Protein AF-A0A2W4LUN3-F1 (afdb_monomer)

pLDDT: mean 78.26, std 16.78, range [49.69, 97.81]

Mean predicted aligned error: 13.69 Å

Solvent-accessible surface area (backbone atoms only — not comparable to full-atom values): 4553 Å² total; per-residue (Å²): 108,72,69,57,5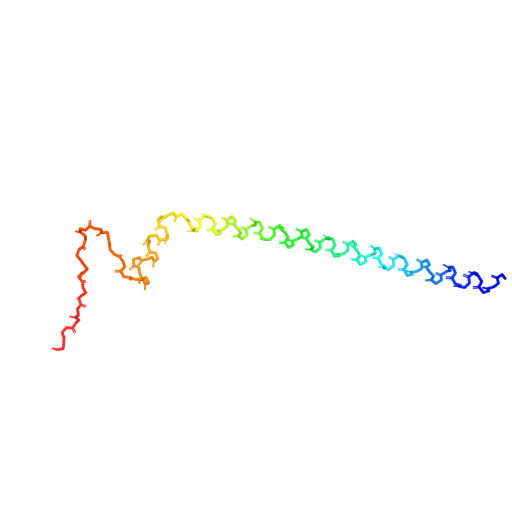5,53,53,50,54,54,49,52,52,53,53,53,51,53,54,50,51,53,52,52,52,51,52,49,51,52,52,51,50,50,51,50,56,49,53,51,49,52,48,54,67,58,59,37,73,67,46,53,52,49,50,37,34,73,77,67,67,53,69,61,99,90,60,81,87,81,79,84,72,84,78,129

Radius of gyration: 29.76 Å; Cα contacts (8 Å, |Δi|>4): 9; chains: 1; bounding box: 53×33×78 Å

Sequence (76 aa):
MVYFVYTFTAQQLKINDLKRQEMELSREIERLSAERAELQREIELL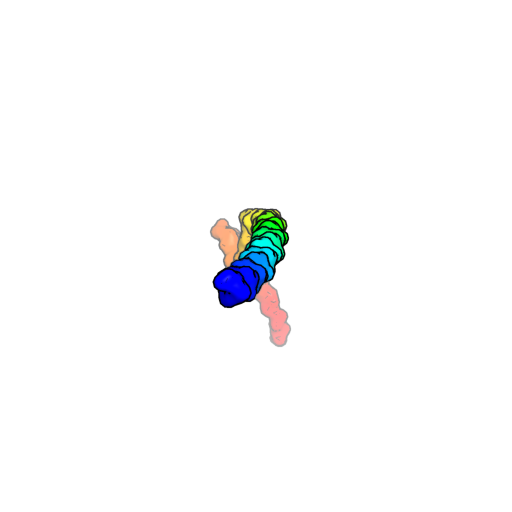NTDSYIEELARDQLGLVKPGEILYKVSPGR

Secondary structure (DSSP, 8-state):
-HHHHHHHHHHHHHHHHHHHHHHHHHHHHHHHHHHHHHHHHHHHHHTSHHHHHHHHHHHH----TT----------

Structure (mmCIF, N/CA/C/O backbone):
data_AF-A0A2W4LUN3-F1
#
_entry.id   AF-A0A2W4LUN3-F1
#
loop_
_atom_site.group_PDB
_atom_site.id
_atom_site.type_symbol
_atom_site.label_atom_id
_atom_site.label_alt_id
_atom_site.label_comp_id
_atom_site.label_asym_id
_atom_site.label_entity_id
_atom_site.label_seq_id
_atom_site.pdbx_PDB_ins_code
_atom_site.Cartn_x
_atom_site.Cartn_y
_atom_site.Cartn_z
_atom_site.occupancy
_atom_site.B_iso_or_equiv
_atom_site.auth_seq_id
_atom_site.auth_comp_id
_atom_site.auth_asym_id
_atom_site.auth_atom_id
_atom_site.pdbx_PDB_model_num
ATOM 1 N N . MET A 1 1 ? 29.642 -0.971 -33.476 1.00 77.06 1 MET A N 1
ATOM 2 C CA . MET A 1 1 ? 28.259 -0.498 -33.716 1.00 77.06 1 MET A CA 1
ATOM 3 C C . MET A 1 1 ? 27.204 -1.553 -33.385 1.00 77.06 1 MET A C 1
ATOM 5 O O . MET A 1 1 ? 26.385 -1.276 -32.525 1.00 77.06 1 MET A O 1
ATOM 9 N N . VAL A 1 2 ? 27.248 -2.770 -33.948 1.00 89.00 2 VAL A N 1
ATOM 10 C CA . VAL A 1 2 ? 26.252 -3.837 -33.664 1.00 89.00 2 VAL A CA 1
AT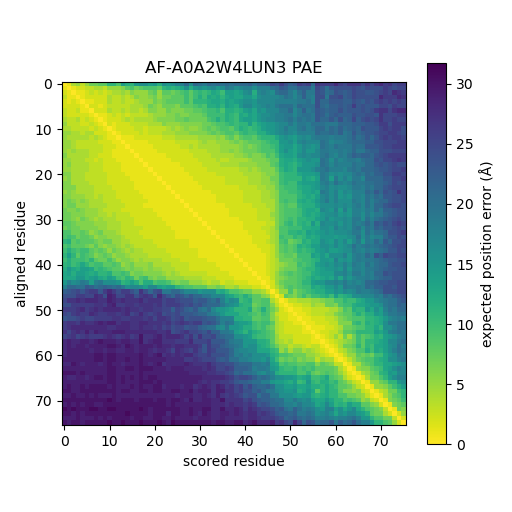OM 11 C C . VAL A 1 2 ? 26.141 -4.193 -32.172 1.00 89.00 2 VAL A C 1
ATOM 13 O O . VAL A 1 2 ? 25.040 -4.256 -31.637 1.00 89.00 2 VAL A O 1
ATOM 16 N N . TYR A 1 3 ? 27.273 -4.332 -31.473 1.00 90.56 3 TYR A N 1
ATOM 17 C CA . TYR A 1 3 ? 27.294 -4.599 -30.027 1.00 90.56 3 TYR A CA 1
ATOM 18 C C . TYR A 1 3 ? 26.612 -3.496 -29.201 1.00 90.56 3 TYR A C 1
ATOM 20 O O . TYR A 1 3 ? 25.868 -3.793 -28.277 1.00 90.56 3 TYR A O 1
ATOM 28 N N . PHE A 1 4 ? 26.812 -2.228 -29.576 1.00 92.56 4 PHE A N 1
ATOM 29 C CA . PHE A 1 4 ? 26.208 -1.086 -28.887 1.00 92.56 4 PHE A CA 1
ATOM 30 C C . PHE A 1 4 ? 24.688 -1.047 -29.077 1.00 92.56 4 PHE A C 1
ATOM 32 O O . PHE A 1 4 ? 23.952 -0.808 -28.130 1.00 92.56 4 PHE A O 1
ATOM 39 N N . VAL A 1 5 ? 24.201 -1.339 -30.286 1.00 93.00 5 VAL A N 1
ATOM 40 C CA . VAL A 1 5 ? 22.757 -1.427 -30.556 1.00 93.00 5 VAL A CA 1
ATOM 41 C C . VAL A 1 5 ? 22.127 -2.579 -29.764 1.00 93.00 5 VAL A C 1
ATOM 43 O O . VAL A 1 5 ? 21.051 -2.417 -29.189 1.00 93.00 5 VAL A O 1
ATOM 46 N N . TYR A 1 6 ? 22.813 -3.720 -29.670 1.00 92.56 6 TYR A N 1
ATOM 47 C CA . TYR A 1 6 ? 22.357 -4.860 -28.876 1.00 92.56 6 TYR A CA 1
ATOM 48 C C . TYR A 1 6 ? 22.273 -4.535 -27.376 1.00 92.56 6 TYR A C 1
ATOM 50 O O . TYR A 1 6 ? 21.243 -4.767 -26.746 1.00 92.56 6 TYR A O 1
ATOM 58 N N . THR A 1 7 ? 23.317 -3.939 -26.795 1.00 88.81 7 THR A N 1
ATOM 59 C CA . THR A 1 7 ? 23.309 -3.588 -25.366 1.00 88.81 7 THR A CA 1
ATOM 60 C C . THR A 1 7 ? 22.316 -2.471 -25.047 1.00 88.81 7 THR A C 1
ATOM 62 O O . THR A 1 7 ? 21.652 -2.529 -24.012 1.00 88.81 7 THR A O 1
ATOM 65 N N . PHE A 1 8 ? 22.161 -1.489 -25.940 1.00 93.44 8 PHE A N 1
ATOM 66 C CA . PHE A 1 8 ? 21.225 -0.377 -25.776 1.00 93.44 8 PHE A CA 1
ATOM 67 C C . PHE A 1 8 ? 19.763 -0.841 -25.809 1.00 93.44 8 PHE A C 1
ATOM 69 O O . PHE A 1 8 ? 18.965 -0.464 -24.953 1.00 93.44 8 PHE A O 1
ATOM 76 N N . THR A 1 9 ? 19.412 -1.723 -26.748 1.00 87.00 9 THR A N 1
ATOM 77 C CA . THR A 1 9 ? 18.054 -2.290 -26.836 1.00 87.00 9 THR A CA 1
ATOM 78 C C . THR A 1 9 ? 17.722 -3.178 -25.636 1.00 87.00 9 THR A C 1
ATOM 80 O O . THR A 1 9 ? 16.635 -3.057 -25.069 1.00 87.00 9 THR A O 1
ATOM 83 N N . ALA A 1 10 ? 18.671 -3.999 -25.173 1.00 89.00 10 ALA A N 1
ATOM 84 C CA . ALA A 1 10 ? 18.501 -4.802 -23.962 1.00 89.00 10 ALA A CA 1
ATOM 85 C C . ALA A 1 10 ? 18.325 -3.936 -22.697 1.00 89.00 10 ALA A C 1
ATOM 87 O O . ALA A 1 10 ? 17.463 -4.224 -21.863 1.00 89.00 10 ALA A O 1
ATOM 88 N N . GLN A 1 11 ? 19.092 -2.846 -22.562 1.00 89.62 11 GLN A N 1
ATOM 89 C CA . GLN A 1 11 ? 18.921 -1.892 -21.459 1.00 89.62 11 GLN A CA 1
ATOM 90 C C . GLN A 1 11 ? 17.549 -1.221 -21.485 1.00 89.62 11 GLN A C 1
ATOM 92 O O . GLN A 1 11 ? 16.916 -1.094 -20.438 1.00 89.62 11 GLN A O 1
ATOM 97 N N . GLN A 1 12 ? 17.065 -0.836 -22.666 1.00 91.62 12 GLN A N 1
ATOM 98 C CA . GLN A 1 12 ? 15.783 -0.151 -22.789 1.00 91.62 12 GLN A CA 1
ATOM 99 C C . GLN A 1 12 ? 14.604 -1.027 -22.341 1.00 91.62 12 GLN A C 1
ATOM 101 O O . GLN A 1 12 ? 13.689 -0.534 -21.679 1.00 91.62 12 GLN A O 1
ATOM 106 N N . LEU A 1 13 ? 14.644 -2.329 -22.644 1.00 92.44 13 LEU A N 1
ATOM 107 C CA . LEU A 1 13 ? 13.641 -3.285 -22.165 1.00 92.44 13 LEU A CA 1
ATOM 108 C C . LEU A 1 13 ? 13.670 -3.416 -20.641 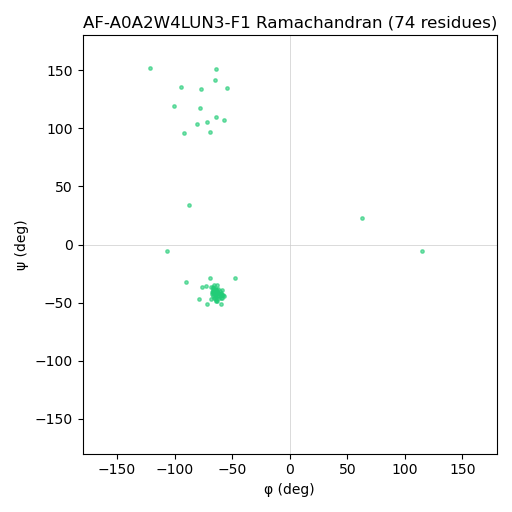1.00 92.44 13 LEU A C 1
ATOM 110 O O . LEU A 1 13 ? 12.621 -3.352 -20.003 1.00 92.44 13 LEU A O 1
ATOM 114 N N . LYS A 1 14 ? 14.865 -3.519 -20.049 1.00 94.12 14 LYS A N 1
ATOM 115 C CA . LYS A 1 14 ? 15.023 -3.640 -18.596 1.00 94.12 14 LYS A CA 1
ATOM 116 C C . LYS A 1 14 ? 14.542 -2.398 -17.845 1.00 94.12 14 LYS A C 1
ATOM 118 O O . LYS A 1 14 ? 13.908 -2.523 -16.805 1.00 94.12 14 LYS A O 1
ATOM 123 N N . ILE A 1 15 ? 14.796 -1.204 -18.380 1.00 95.62 15 ILE A N 1
ATOM 124 C CA . ILE A 1 15 ? 14.288 0.048 -17.798 1.00 95.62 15 ILE A CA 1
ATOM 125 C C . ILE A 1 15 ? 12.759 0.084 -17.844 1.00 95.62 15 ILE A C 1
ATOM 127 O O . ILE A 1 15 ? 12.127 0.496 -16.874 1.00 95.62 15 ILE A O 1
ATOM 131 N N . ASN A 1 16 ? 12.152 -0.345 -18.952 1.00 95.31 16 ASN A N 1
ATOM 132 C CA . ASN A 1 16 ? 10.695 -0.372 -19.063 1.00 95.31 16 ASN A CA 1
ATOM 133 C C . ASN A 1 16 ? 10.056 -1.381 -18.103 1.00 95.31 16 ASN A C 1
ATOM 135 O O . ASN A 1 16 ? 9.012 -1.080 -17.532 1.00 95.31 16 ASN A O 1
ATOM 139 N N . ASP A 1 17 ? 10.676 -2.544 -17.920 1.00 96.31 17 ASP A N 1
ATOM 140 C CA . ASP A 1 17 ? 10.226 -3.557 -16.965 1.00 96.31 17 ASP A CA 1
ATOM 141 C C . ASP A 1 17 ? 10.300 -3.040 -15.519 1.00 96.31 17 ASP A C 1
ATOM 143 O O . ASP A 1 17 ? 9.303 -3.052 -14.802 1.00 96.31 17 ASP A O 1
ATOM 147 N N . LEU A 1 18 ? 11.433 -2.444 -15.131 1.00 96.00 18 LEU A N 1
ATOM 148 C CA . LEU A 1 18 ? 11.598 -1.835 -13.808 1.00 96.00 18 LEU A CA 1
ATOM 149 C C . LEU A 1 18 ? 10.587 -0.710 -13.551 1.00 96.00 18 LEU A C 1
ATOM 151 O O . LEU A 1 18 ? 10.006 -0.652 -12.473 1.00 96.00 18 LEU A O 1
ATOM 155 N N . LYS A 1 19 ? 10.317 0.147 -14.544 1.00 96.75 19 LYS A N 1
ATOM 156 C CA . LYS A 1 19 ? 9.294 1.201 -14.425 1.00 96.75 19 LYS A CA 1
ATOM 157 C C . LYS A 1 19 ? 7.884 0.643 -14.236 1.00 96.75 19 LYS A C 1
ATOM 159 O O . LYS A 1 19 ? 7.068 1.261 -13.559 1.00 96.75 19 LYS A O 1
ATOM 164 N N . ARG A 1 20 ? 7.568 -0.497 -14.858 1.00 97.12 20 ARG A N 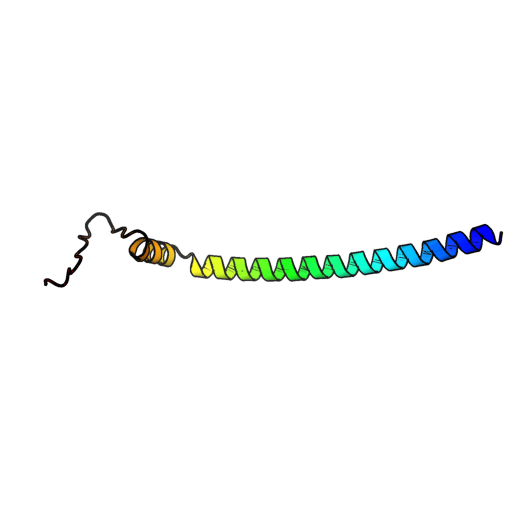1
ATOM 165 C CA . ARG A 1 20 ? 6.275 -1.167 -14.653 1.00 97.12 20 ARG A CA 1
ATOM 166 C C . ARG A 1 20 ? 6.174 -1.721 -13.239 1.00 97.12 20 ARG A C 1
ATOM 168 O O . ARG A 1 20 ? 5.187 -1.437 -12.573 1.00 97.12 20 ARG A O 1
ATOM 175 N N . GLN A 1 21 ? 7.211 -2.412 -12.772 1.00 96.88 21 GLN A N 1
ATOM 176 C CA . GLN A 1 21 ? 7.265 -2.941 -11.407 1.00 96.88 21 GLN A CA 1
ATOM 177 C C . GLN A 1 21 ? 7.160 -1.825 -10.360 1.00 96.88 21 GLN A C 1
ATOM 179 O O . GLN A 1 21 ? 6.405 -1.949 -9.403 1.00 96.88 21 GLN A O 1
ATOM 184 N N . GLU A 1 22 ? 7.855 -0.704 -10.563 1.00 97.38 22 GLU A N 1
ATOM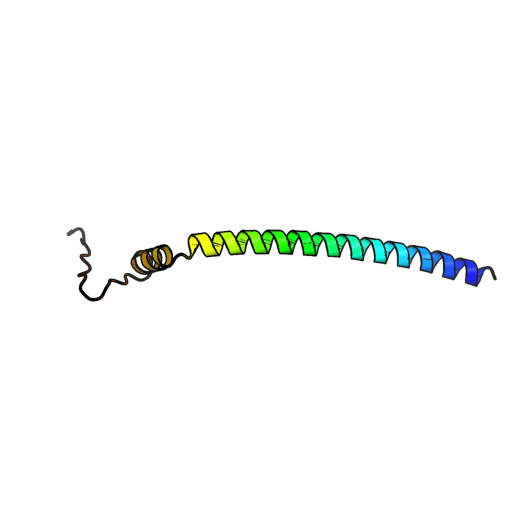 185 C CA . GLU A 1 22 ? 7.763 0.470 -9.689 1.00 97.38 22 GLU A CA 1
ATOM 186 C C . GLU A 1 22 ? 6.331 1.018 -9.625 1.00 97.38 22 GLU A C 1
ATOM 188 O O . GLU A 1 22 ? 5.826 1.331 -8.546 1.00 97.38 22 GLU A O 1
ATOM 193 N N . MET A 1 23 ? 5.650 1.099 -10.770 1.00 97.81 23 MET A N 1
ATOM 194 C CA . MET A 1 23 ? 4.269 1.571 -10.845 1.00 97.81 23 MET A CA 1
ATOM 195 C C . MET A 1 23 ? 3.291 0.610 -10.162 1.00 97.81 23 MET A C 1
ATOM 197 O O . MET A 1 23 ? 2.385 1.056 -9.461 1.00 97.81 23 MET A O 1
ATOM 201 N N . GLU A 1 24 ? 3.460 -0.696 -10.359 1.00 97.75 24 GLU A N 1
ATOM 202 C CA . GLU A 1 24 ? 2.640 -1.725 -9.713 1.00 97.75 24 GLU A CA 1
ATOM 203 C C . GLU A 1 24 ? 2.826 -1.712 -8.196 1.00 97.75 24 GLU A C 1
ATOM 205 O O . GLU A 1 24 ? 1.841 -1.641 -7.462 1.00 97.75 24 GLU A O 1
ATOM 210 N N . LEU A 1 25 ? 4.075 -1.669 -7.730 1.00 97.25 25 LEU A N 1
ATOM 211 C CA . LEU A 1 25 ? 4.388 -1.625 -6.307 1.00 97.25 25 LEU A CA 1
ATOM 212 C C . LEU A 1 25 ? 3.861 -0.342 -5.654 1.00 97.25 25 LEU A C 1
ATOM 214 O O . LEU A 1 25 ? 3.315 -0.380 -4.556 1.00 97.25 25 LEU A O 1
ATOM 218 N N . SER A 1 26 ? 3.962 0.792 -6.352 1.00 97.06 26 SER A N 1
ATOM 219 C CA . SER A 1 26 ? 3.422 2.070 -5.876 1.00 97.06 26 SER A CA 1
ATOM 220 C C . SER A 1 26 ? 1.900 2.020 -5.708 1.00 97.06 26 SER A C 1
ATOM 222 O O . SER A 1 26 ? 1.380 2.484 -4.694 1.00 97.06 26 SER A O 1
ATOM 224 N N . ARG A 1 27 ? 1.179 1.400 -6.653 1.00 97.56 27 ARG A N 1
ATOM 225 C CA . ARG A 1 27 ? 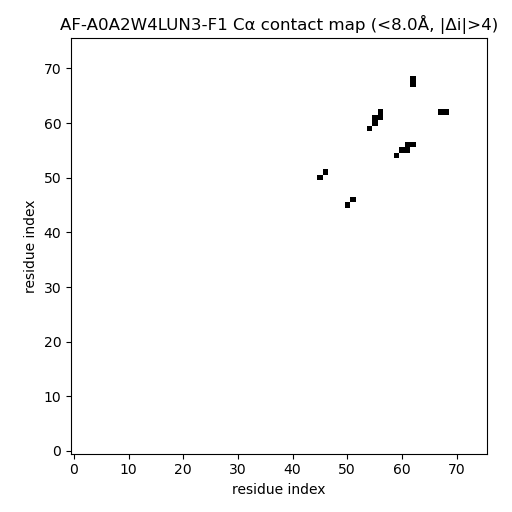-0.274 1.178 -6.536 1.00 97.56 27 ARG A CA 1
ATOM 226 C C . ARG A 1 27 ? -0.622 0.241 -5.384 1.00 97.56 27 ARG A C 1
ATOM 228 O O . ARG A 1 27 ? -1.627 0.445 -4.709 1.00 97.56 27 ARG A O 1
ATOM 235 N N . GLU A 1 28 ? 0.187 -0.787 -5.158 1.00 97.06 28 GLU A N 1
ATOM 236 C CA . GLU A 1 28 ? -0.020 -1.708 -4.044 1.00 97.06 28 GLU A CA 1
ATOM 237 C C . GLU A 1 28 ? 0.183 -1.022 -2.689 1.00 97.06 28 GLU A C 1
ATOM 239 O O . GLU A 1 28 ? -0.643 -1.196 -1.793 1.00 97.06 28 GLU A O 1
ATOM 244 N N . ILE A 1 29 ? 1.209 -0.177 -2.563 1.00 97.44 29 ILE A N 1
ATOM 245 C CA . ILE A 1 29 ? 1.431 0.657 -1.375 1.00 97.44 29 ILE A CA 1
ATOM 246 C C . ILE A 1 29 ? 0.232 1.574 -1.129 1.00 97.44 29 ILE A C 1
ATOM 248 O O . ILE A 1 29 ? -0.240 1.668 0.002 1.00 97.44 29 ILE A O 1
ATOM 252 N N . GLU A 1 30 ? -0.282 2.231 -2.169 1.00 97.56 30 GLU A N 1
ATOM 253 C CA . GLU A 1 30 ? -1.441 3.118 -2.048 1.00 97.56 30 GLU A CA 1
ATOM 254 C C . GLU A 1 30 ? -2.687 2.357 -1.569 1.00 97.56 30 GLU A C 1
ATOM 256 O O . GLU A 1 30 ? -3.343 2.781 -0.615 1.00 97.56 30 GLU A O 1
ATOM 261 N N . ARG A 1 31 ? -2.960 1.182 -2.152 1.00 97.62 31 ARG A N 1
ATOM 262 C CA . ARG A 1 31 ? -4.062 0.303 -1.735 1.00 97.62 31 ARG A CA 1
ATOM 263 C C . ARG A 1 31 ? -3.927 -0.126 -0.273 1.00 97.62 31 ARG A C 1
ATOM 265 O O . ARG A 1 31 ? -4.876 0.024 0.490 1.00 97.62 31 ARG A O 1
ATOM 272 N N . LEU A 1 32 ? -2.759 -0.633 0.118 1.00 94.19 32 LEU A N 1
ATOM 273 C CA . LEU A 1 32 ? -2.507 -1.095 1.487 1.00 94.19 32 LEU A CA 1
ATOM 274 C C . LEU A 1 32 ? -2.557 0.057 2.493 1.00 94.19 32 LEU A C 1
ATOM 276 O O . LEU A 1 32 ? -3.016 -0.115 3.619 1.00 94.19 32 LEU A O 1
ATOM 280 N N . SER A 1 33 ? -2.113 1.251 2.099 1.00 94.56 33 SER A N 1
ATOM 281 C CA . SER A 1 33 ? -2.216 2.445 2.935 1.00 94.56 33 SER A CA 1
ATOM 282 C C . SER A 1 33 ? -3.672 2.858 3.147 1.00 94.56 33 SER A C 1
ATOM 284 O O . SER A 1 33 ? -4.031 3.247 4.259 1.00 94.56 33 SER A O 1
ATOM 286 N N . ALA A 1 34 ? -4.509 2.773 2.111 1.00 96.12 34 ALA A N 1
ATOM 287 C CA . ALA A 1 34 ? -5.936 3.057 2.222 1.00 96.12 34 ALA A CA 1
ATOM 288 C C . ALA A 1 34 ? -6.643 2.039 3.132 1.00 96.12 34 ALA A C 1
ATOM 290 O O . ALA A 1 34 ? -7.361 2.443 4.046 1.00 96.12 34 ALA A O 1
ATOM 291 N N . GLU A 1 35 ? -6.363 0.746 2.949 1.00 94.31 35 GLU A N 1
ATOM 292 C CA . GLU A 1 35 ? -6.885 -0.338 3.792 1.00 94.31 35 GLU A CA 1
ATOM 293 C C . GLU A 1 35 ? -6.458 -0.163 5.254 1.00 94.31 35 GLU A C 1
ATOM 295 O O . GLU A 1 35 ? -7.283 -0.197 6.164 1.00 94.31 35 GLU A O 1
ATOM 300 N N . ARG A 1 36 ? -5.179 0.147 5.496 1.00 90.81 36 ARG A N 1
ATOM 301 C CA . ARG A 1 36 ? -4.681 0.455 6.842 1.00 90.81 36 ARG A CA 1
ATOM 302 C C . ARG A 1 36 ? -5.423 1.637 7.468 1.00 90.81 36 ARG A C 1
ATOM 304 O O . ARG A 1 36 ? -5.739 1.589 8.652 1.00 90.81 36 ARG A O 1
ATOM 311 N N . ALA A 1 37 ? -5.673 2.703 6.711 1.00 92.38 37 ALA A N 1
ATOM 312 C CA . ALA A 1 37 ? -6.386 3.878 7.210 1.00 92.38 37 ALA A CA 1
ATOM 313 C C . ALA A 1 37 ? -7.875 3.600 7.485 1.00 92.38 37 ALA A C 1
ATOM 315 O O . ALA A 1 37 ? -8.483 4.262 8.324 1.00 92.38 37 ALA A O 1
ATOM 316 N N . GLU A 1 38 ? -8.484 2.657 6.771 1.00 92.00 38 GLU A N 1
ATOM 317 C CA . GLU A 1 38 ? -9.839 2.179 7.045 1.00 92.00 38 GLU A CA 1
ATOM 318 C C . GLU A 1 38 ? -9.893 1.336 8.318 1.00 92.00 38 GLU A C 1
ATOM 320 O O . GLU A 1 38 ? -10.643 1.678 9.229 1.00 92.00 38 GLU A O 1
ATOM 325 N N . LEU A 1 39 ? -9.017 0.337 8.436 1.00 83.50 39 LEU A N 1
ATOM 326 C CA . LEU A 1 39 ? -8.905 -0.494 9.635 1.00 83.50 39 LEU A CA 1
ATOM 327 C C . LEU A 1 39 ? -8.591 0.339 10.880 1.00 83.50 39 LEU A C 1
ATOM 329 O O . LEU A 1 39 ? -9.152 0.104 11.942 1.00 83.50 39 LEU A O 1
ATOM 333 N N . GLN A 1 40 ? -7.732 1.352 10.759 1.00 80.81 40 GLN A N 1
ATOM 334 C CA . GLN A 1 40 ? -7.424 2.249 11.871 1.00 80.81 40 GLN A CA 1
ATOM 335 C C . GLN A 1 40 ? -8.655 3.047 12.324 1.00 80.81 40 GLN A C 1
ATOM 337 O O . GLN A 1 40 ? -8.875 3.193 13.523 1.00 80.81 40 GLN A O 1
ATOM 342 N N . ARG A 1 41 ? -9.488 3.517 11.386 1.00 81.56 41 ARG A N 1
ATOM 343 C CA . ARG A 1 41 ? -10.757 4.183 11.719 1.00 81.56 41 ARG A CA 1
ATOM 344 C C . ARG A 1 41 ? -11.741 3.223 12.377 1.00 81.56 41 ARG A C 1
ATOM 346 O O . ARG A 1 41 ? -12.407 3.610 13.328 1.00 81.56 41 ARG A O 1
ATOM 353 N N . GLU A 1 42 ? -11.827 1.986 11.900 1.00 73.88 42 GLU A N 1
ATOM 354 C CA . GLU A 1 42 ? -12.665 0.954 12.518 1.00 73.88 42 GLU A CA 1
ATOM 355 C C . GLU A 1 42 ? -12.204 0.650 13.949 1.00 73.88 42 GLU A C 1
ATOM 357 O O . GLU A 1 42 ? -13.013 0.645 14.872 1.00 73.88 42 GLU A O 1
ATOM 362 N N . ILE A 1 43 ? -10.894 0.511 14.159 1.00 73.00 43 ILE A N 1
ATOM 363 C CA . ILE A 1 43 ? -10.288 0.360 15.484 1.00 73.00 43 ILE A CA 1
ATOM 364 C C . ILE A 1 43 ? -10.609 1.560 16.376 1.00 73.00 43 ILE A C 1
ATOM 366 O O . ILE A 1 43 ? -10.931 1.359 17.536 1.00 73.00 43 ILE A O 1
ATOM 370 N N . GLU A 1 44 ? -10.532 2.794 15.881 1.00 71.00 44 GLU A N 1
ATOM 371 C CA . GLU A 1 44 ? -10.856 4.000 16.660 1.00 71.00 44 GLU A CA 1
ATOM 372 C C . GLU A 1 44 ? -12.343 4.090 17.023 1.00 71.00 44 GLU A C 1
ATOM 374 O O . GLU A 1 44 ? -12.679 4.491 18.136 1.00 71.00 44 GLU A O 1
ATOM 379 N N . LEU A 1 45 ? -13.236 3.673 16.122 1.00 67.12 45 LEU A N 1
ATOM 380 C CA . LEU A 1 45 ? -14.670 3.567 16.403 1.00 67.12 45 LEU A CA 1
ATOM 381 C C . LEU A 1 45 ? -14.948 2.511 17.481 1.00 67.12 45 LEU A C 1
ATOM 383 O O . LEU A 1 45 ? -15.747 2.751 18.390 1.00 67.12 45 LEU A O 1
ATOM 387 N N . LEU A 1 46 ? -14.269 1.365 17.394 1.00 63.03 46 LEU A N 1
ATOM 388 C CA . LEU A 1 46 ? -14.385 0.273 18.357 1.00 63.03 46 LEU A CA 1
ATOM 389 C C . LEU A 1 46 ? -13.704 0.603 19.692 1.00 63.03 46 LEU A C 1
ATOM 391 O O . LEU A 1 46 ? -14.237 0.253 20.728 1.00 63.03 46 LEU A O 1
ATOM 395 N N . ASN A 1 47 ? -12.583 1.324 19.709 1.00 58.41 47 ASN A N 1
ATOM 396 C CA . ASN A 1 47 ? -11.827 1.706 20.911 1.00 58.41 47 ASN A CA 1
ATOM 397 C C . ASN A 1 47 ? -12.312 3.018 21.545 1.00 58.41 47 ASN A C 1
ATOM 399 O O . ASN A 1 47 ? -11.523 3.774 22.113 1.00 58.41 47 ASN A O 1
ATOM 403 N N . THR A 1 48 ? -13.610 3.306 21.489 1.00 59.56 48 THR A N 1
ATOM 404 C CA . THR A 1 48 ? -14.174 4.324 22.380 1.00 59.56 48 THR A CA 1
ATOM 405 C C . THR A 1 48 ? -14.041 3.837 23.828 1.00 59.56 48 THR A C 1
ATOM 407 O O . THR A 1 48 ? -14.216 2.649 24.096 1.00 59.56 48 THR A O 1
ATOM 410 N N . ASP A 1 49 ? -13.725 4.731 24.774 1.00 59.41 49 ASP A N 1
ATOM 411 C CA . ASP A 1 49 ? -13.431 4.392 26.184 1.00 59.41 49 ASP A CA 1
ATOM 412 C C . ASP A 1 49 ? -14.465 3.442 26.825 1.00 59.41 49 ASP A C 1
ATOM 414 O O . ASP A 1 49 ? -14.126 2.625 27.677 1.00 59.41 49 ASP A O 1
ATOM 418 N N . SER A 1 5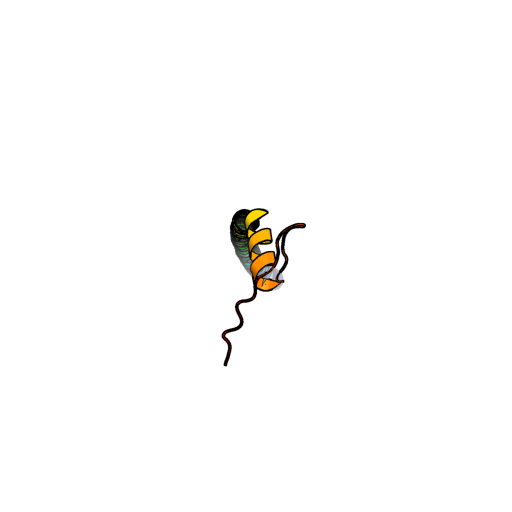0 ? -15.719 3.495 26.364 1.00 62.28 50 SER A N 1
ATOM 419 C CA . SER A 1 50 ? -16.805 2.596 26.768 1.00 62.28 50 SER A CA 1
ATOM 420 C C . SER A 1 50 ? -16.563 1.123 26.413 1.00 62.28 50 SER A C 1
ATOM 422 O O . SER A 1 50 ? -16.874 0.254 27.219 1.00 62.28 50 SER A O 1
ATOM 424 N N . TYR A 1 51 ? -16.022 0.826 25.230 1.00 60.47 51 TYR A N 1
ATOM 425 C CA . TYR A 1 51 ? -15.763 -0.547 24.781 1.00 60.47 51 TYR A CA 1
ATOM 426 C C . TYR A 1 51 ? -14.534 -1.141 25.472 1.00 60.47 51 TYR A C 1
ATOM 428 O O . TYR A 1 51 ? -14.527 -2.312 25.842 1.00 60.47 51 TYR A O 1
ATOM 436 N N . ILE A 1 52 ? -13.510 -0.316 25.720 1.00 64.25 52 ILE A N 1
ATOM 437 C CA . ILE A 1 52 ? -12.355 -0.710 26.536 1.00 64.25 52 ILE A CA 1
ATOM 438 C C . ILE A 1 52 ? -12.801 -0.978 27.982 1.00 64.25 52 ILE A C 1
ATOM 440 O O . ILE A 1 52 ? -12.354 -1.953 28.585 1.00 64.25 52 ILE A O 1
ATOM 444 N N . GLU A 1 53 ? -13.707 -0.159 28.532 1.00 65.00 53 GLU A N 1
ATOM 445 C CA . GLU A 1 53 ? -14.301 -0.379 29.856 1.00 65.00 53 GLU A CA 1
ATOM 446 C C . GLU A 1 53 ? -15.098 -1.696 29.910 1.00 65.00 53 GLU A C 1
ATOM 448 O O . GLU A 1 53 ? -14.946 -2.463 30.860 1.00 65.00 53 GLU A O 1
ATOM 453 N N . GLU A 1 54 ? -15.909 -1.993 28.893 1.00 65.94 54 GLU A N 1
ATOM 454 C CA . GLU A 1 54 ? -16.697 -3.230 28.805 1.00 65.94 54 GLU A CA 1
ATOM 455 C C . GLU A 1 54 ? -15.806 -4.473 28.658 1.00 65.94 54 GLU A C 1
ATOM 457 O O . GLU A 1 54 ? -15.939 -5.433 29.417 1.00 65.94 54 GLU A O 1
ATOM 462 N N . LEU A 1 55 ? -14.801 -4.423 27.782 1.00 67.50 55 LEU A N 1
ATOM 463 C CA . LEU A 1 55 ? -13.833 -5.506 27.608 1.00 67.50 55 LEU A CA 1
ATOM 464 C C . LEU A 1 55 ? -13.015 -5.764 28.885 1.00 67.50 55 LEU A C 1
ATOM 466 O O . LEU A 1 55 ? -12.737 -6.914 29.231 1.00 67.50 55 LEU A O 1
ATOM 470 N N . ALA A 1 56 ? -12.640 -4.705 29.609 1.00 66.88 56 ALA A N 1
ATOM 471 C CA . ALA A 1 56 ? -11.953 -4.802 30.894 1.00 66.88 56 ALA A CA 1
ATOM 472 C C . ALA A 1 56 ? -12.847 -5.416 31.990 1.00 66.88 56 ALA A C 1
ATOM 474 O O . ALA A 1 56 ? -12.357 -6.193 32.818 1.00 66.88 56 ALA A O 1
ATOM 475 N N . ARG A 1 57 ? -14.152 -5.117 31.986 1.00 66.12 57 ARG A N 1
ATOM 476 C CA . ARG A 1 57 ? -15.135 -5.753 32.880 1.00 66.12 57 ARG A CA 1
ATOM 477 C C . ARG A 1 57 ? -15.272 -7.248 32.577 1.00 66.12 57 ARG A C 1
ATOM 479 O O . ARG A 1 57 ? -15.215 -8.053 33.506 1.00 66.12 57 ARG A O 1
ATOM 486 N N . ASP A 1 58 ? -15.353 -7.621 31.302 1.00 65.44 58 ASP A N 1
ATOM 487 C CA . ASP A 1 58 ? -15.616 -9.002 30.879 1.00 65.44 58 ASP A CA 1
ATOM 488 C C . ASP A 1 58 ? -14.386 -9.916 30.942 1.00 65.44 58 ASP A C 1
ATOM 490 O O . ASP A 1 58 ? -14.459 -11.029 31.466 1.00 65.44 58 ASP A O 1
ATOM 494 N N . GLN A 1 59 ? -13.236 -9.467 30.430 1.00 64.62 59 GLN A N 1
ATOM 495 C CA . GLN A 1 59 ? -12.040 -10.312 30.331 1.00 64.62 59 GLN A CA 1
ATOM 496 C C . GLN A 1 59 ? -11.142 -10.246 31.566 1.00 64.62 59 GLN A C 1
ATOM 498 O O . GLN A 1 59 ? -10.487 -11.233 31.903 1.00 64.62 59 GLN A O 1
ATOM 503 N N . LEU A 1 60 ? -11.095 -9.097 32.245 1.00 60.59 60 LEU A N 1
ATOM 504 C CA . LEU A 1 60 ? -10.212 -8.876 33.396 1.00 60.59 60 LEU A CA 1
ATOM 505 C C . LEU A 1 60 ? -10.972 -8.858 34.732 1.00 60.59 60 LEU A C 1
ATOM 507 O O . LEU A 1 60 ? -10.341 -8.817 35.787 1.00 60.59 60 LEU A O 1
ATOM 511 N N . GLY A 1 61 ? -12.311 -8.921 34.710 1.00 61.78 61 GLY A N 1
ATOM 512 C CA . GLY A 1 61 ? -13.148 -8.900 35.914 1.00 61.78 61 GLY A CA 1
ATOM 513 C C . GLY A 1 61 ? -13.030 -7.599 36.714 1.00 61.78 61 GLY A C 1
ATOM 514 O O . GLY A 1 61 ? -13.251 -7.604 37.927 1.00 61.78 61 GLY A O 1
ATOM 515 N N . LEU A 1 62 ? -12.616 -6.509 36.062 1.00 63.31 62 LEU A N 1
ATOM 516 C CA . LEU A 1 62 ? -12.385 -5.217 36.697 1.00 63.31 62 LEU A CA 1
ATOM 517 C C . LEU A 1 62 ? -13.726 -4.520 36.969 1.00 63.31 62 LEU A C 1
ATOM 519 O O . LEU A 1 62 ? -14.596 -4.468 36.106 1.00 63.31 62 LEU A O 1
ATOM 523 N N . VAL A 1 63 ? -13.893 -3.977 38.177 1.00 58.16 63 VAL A N 1
ATOM 524 C CA . VAL A 1 63 ? -15.106 -3.266 38.626 1.00 58.16 63 VAL A CA 1
ATOM 525 C C . VAL A 1 63 ? -14.759 -1.837 39.044 1.00 58.16 63 VAL A C 1
ATOM 527 O O . VAL A 1 63 ? -13.632 -1.576 39.476 1.00 58.16 63 VAL A O 1
ATOM 530 N N . LYS A 1 64 ? -15.703 -0.892 38.923 1.00 57.62 64 LYS A N 1
ATOM 531 C CA . LYS A 1 64 ? -15.464 0.495 39.366 1.00 57.62 64 LYS A CA 1
ATOM 532 C C . LYS A 1 64 ? -15.251 0.551 40.890 1.00 57.62 64 LYS A C 1
ATOM 534 O O . LYS A 1 64 ? -15.823 -0.272 41.610 1.00 57.62 64 LYS A O 1
ATOM 539 N N . PRO A 1 65 ? -14.476 1.523 41.420 1.00 52.16 65 PRO A N 1
ATOM 540 C CA . PRO A 1 65 ? -14.357 1.725 42.863 1.00 52.16 65 PRO A CA 1
ATOM 541 C C . PRO A 1 65 ? -15.746 1.957 43.481 1.00 52.16 65 PRO A C 1
ATOM 543 O O . PRO A 1 65 ? -16.351 3.004 43.265 1.00 52.16 65 PRO A O 1
ATOM 546 N N . GLY A 1 66 ? -16.266 0.964 44.212 1.00 58.62 66 GLY A N 1
ATOM 547 C CA . GLY A 1 66 ? -17.611 0.988 44.806 1.00 58.62 66 GLY A CA 1
ATOM 548 C C . GLY A 1 66 ? -18.608 -0.052 44.267 1.00 58.62 66 GLY A C 1
ATOM 549 O O . GLY A 1 66 ? -19.690 -0.173 44.835 1.00 58.62 66 GLY A O 1
ATOM 550 N N . GLU A 1 67 ? -18.269 -0.833 43.235 1.00 55.66 67 GLU A N 1
ATOM 551 C CA . GLU A 1 67 ? -19.091 -1.954 42.740 1.00 55.66 67 GLU A CA 1
ATOM 552 C C . GLU A 1 67 ? -18.641 -3.297 43.367 1.00 55.66 67 GLU A C 1
ATOM 554 O O . GLU A 1 67 ? -17.447 -3.583 43.454 1.00 55.66 67 GLU A O 1
ATOM 559 N N . ILE A 1 68 ? -19.586 -4.137 43.820 1.00 59.44 68 ILE A N 1
ATOM 560 C CA . ILE A 1 68 ? -19.312 -5.467 44.406 1.00 59.44 68 ILE A CA 1
ATOM 561 C C . ILE A 1 68 ? -19.576 -6.548 43.348 1.00 59.44 68 ILE A C 1
ATOM 563 O O . ILE A 1 68 ? -20.706 -6.704 42.888 1.00 59.44 68 ILE A O 1
ATOM 567 N N . LEU A 1 69 ? -18.549 -7.324 42.982 1.00 54.88 69 LEU A N 1
ATOM 568 C CA . LEU A 1 69 ? -18.665 -8.426 42.021 1.00 54.88 69 LEU A CA 1
ATOM 569 C C . LEU A 1 69 ? -19.429 -9.613 42.641 1.00 54.88 69 LEU A C 1
ATOM 571 O O . LEU A 1 69 ? -18.878 -10.357 43.453 1.00 54.88 69 LEU A O 1
ATOM 575 N N . TYR A 1 70 ? -20.687 -9.825 42.245 1.00 52.03 70 TYR A N 1
ATOM 576 C CA . TYR A 1 70 ? -21.479 -10.977 42.687 1.00 52.03 70 TYR A CA 1
ATOM 577 C C . TYR A 1 70 ? -21.332 -12.143 41.697 1.00 52.03 70 TYR A C 1
ATOM 579 O O . TYR A 1 70 ? -22.020 -12.207 40.680 1.00 52.03 70 TYR A O 1
ATOM 587 N N . LYS A 1 71 ? -20.425 -13.089 41.975 1.00 58.03 71 LYS A N 1
ATOM 588 C CA . LYS A 1 71 ? -20.359 -14.358 41.231 1.00 58.03 71 LYS A CA 1
ATOM 589 C C . LYS A 1 71 ? -21.416 -15.311 41.783 1.00 58.03 71 LYS A C 1
ATOM 591 O O . LYS A 1 71 ? -21.225 -15.893 42.849 1.00 58.03 71 LYS A O 1
ATOM 596 N N . VAL A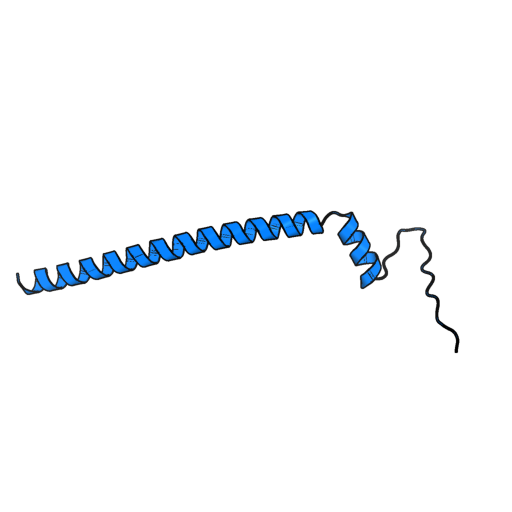 1 72 ? -22.523 -15.487 41.062 1.00 57.12 72 VAL A N 1
ATOM 597 C CA . VAL A 1 72 ? -23.501 -16.539 41.373 1.00 57.12 72 VAL A CA 1
ATOM 598 C C . VAL A 1 72 ? -22.850 -17.883 41.046 1.00 57.12 72 VAL A C 1
ATOM 600 O O . VAL A 1 72 ? -22.797 -18.298 39.892 1.00 57.12 72 VAL A O 1
ATOM 603 N N . SER A 1 73 ? -22.294 -18.545 42.058 1.00 51.78 73 SER A N 1
ATOM 604 C CA . SER A 1 73 ? -21.860 -19.935 41.940 1.00 51.78 73 SER A CA 1
ATOM 605 C C . SER A 1 73 ? -23.112 -20.813 42.028 1.00 51.78 73 SER A C 1
ATOM 607 O O . SER A 1 73 ? -23.784 -20.759 43.062 1.00 51.78 73 SER A O 1
ATOM 609 N N . PRO A 1 74 ? -23.486 -21.587 40.990 1.00 50.97 74 PRO A N 1
ATOM 610 C CA . PRO A 1 74 ? -24.561 -22.554 41.131 1.00 50.97 74 PRO A CA 1
ATOM 611 C C . PRO A 1 74 ? -24.097 -23.601 42.146 1.00 50.97 74 PRO A C 1
ATOM 613 O O . PRO A 1 74 ? -23.151 -24.353 41.903 1.00 50.97 74 PRO A O 1
ATOM 616 N N . GLY A 1 75 ? -24.722 -23.578 43.325 1.00 62.78 75 GLY A N 1
ATOM 617 C CA . GLY A 1 75 ? -24.524 -24.589 44.352 1.00 62.78 75 GLY A CA 1
ATOM 618 C C . GLY A 1 75 ? -24.795 -25.973 43.769 1.00 62.78 75 GLY A C 1
ATOM 619 O O . GLY A 1 75 ? -25.768 -26.160 43.037 1.00 62.78 75 GLY A O 1
ATOM 620 N N . ARG A 1 76 ? -23.900 -26.916 44.067 1.00 49.69 76 ARG A N 1
ATOM 621 C CA . ARG A 1 76 ? -24.234 -28.339 44.011 1.00 49.69 76 ARG A CA 1
ATOM 622 C C . ARG A 1 76 ? -25.060 -28.707 45.230 1.00 49.69 76 ARG A C 1
ATOM 624 O O . ARG A 1 76 ? -24.730 -28.174 46.314 1.00 49.69 76 ARG A O 1
#

Foldseek 3Di:
DVVVVVVVVVVVVVVVVVVVVVVVVVVVVVVVVVVVVVVVVVVVVCVDVVNVVVCCCPVVVDDDVPDDDDDPDPDD